Protein AF-A0A1T4KPZ7-F1 (afdb_monomer)

Organism: NCBI:txid115783

Structure (mmCIF, N/CA/C/O backbone):
data_AF-A0A1T4KPZ7-F1
#
_entry.id   AF-A0A1T4KPZ7-F1
#
loop_
_atom_site.group_PDB
_atom_site.id
_atom_site.type_symbol
_atom_site.label_atom_id
_atom_site.label_alt_id
_atom_site.label_comp_id
_atom_site.label_asym_id
_atom_site.label_entity_id
_atom_site.label_seq_id
_atom_site.pdbx_PDB_ins_code
_atom_site.Cartn_x
_atom_site.Cartn_y
_atom_site.Cartn_z
_atom_site.occupancy
_atom_site.B_iso_or_equiv
_atom_site.auth_seq_id
_atom_site.auth_comp_id
_atom_site.auth_asym_id
_atom_site.auth_atom_id
_atom_site.pdbx_PDB_model_num
ATOM 1 N N . MET A 1 1 ? -10.312 18.061 -9.771 1.00 45.19 1 MET A N 1
ATOM 2 C CA . MET A 1 1 ? -9.600 16.761 -9.775 1.00 45.19 1 MET A CA 1
ATOM 3 C C . MET A 1 1 ? -10.401 15.800 -8.915 1.00 45.19 1 MET A C 1
ATOM 5 O O . MET A 1 1 ? -10.567 16.096 -7.739 1.00 45.19 1 MET A O 1
ATOM 9 N N . GLN A 1 2 ? -10.947 14.714 -9.471 1.00 47.75 2 GLN A N 1
ATOM 10 C CA . GLN A 1 2 ? -11.618 13.699 -8.650 1.00 47.75 2 GLN A CA 1
ATOM 11 C C . GLN A 1 2 ? -10.629 13.170 -7.605 1.00 47.75 2 GLN A C 1
ATOM 13 O O . GLN A 1 2 ? -9.505 12.784 -7.936 1.00 47.75 2 GLN A O 1
ATOM 18 N N . ILE A 1 3 ? -11.026 13.198 -6.334 1.00 56.72 3 ILE A N 1
ATOM 19 C CA . ILE A 1 3 ? -10.286 12.521 -5.274 1.00 56.72 3 ILE A CA 1
ATOM 20 C C . ILE A 1 3 ? -10.491 11.031 -5.537 1.00 56.72 3 ILE A C 1
ATOM 22 O O . ILE A 1 3 ? -11.555 10.495 -5.253 1.00 56.72 3 ILE A O 1
ATOM 26 N N . ILE A 1 4 ? -9.507 10.378 -6.157 1.00 66.75 4 ILE A N 1
ATOM 27 C CA . ILE A 1 4 ? -9.557 8.928 -6.347 1.00 66.75 4 ILE A CA 1
ATOM 28 C C . ILE A 1 4 ? -9.382 8.296 -4.964 1.00 66.75 4 ILE A C 1
ATOM 30 O O . ILE A 1 4 ? -8.271 8.247 -4.429 1.00 66.75 4 ILE A O 1
ATOM 34 N N . THR A 1 5 ? -10.498 7.867 -4.385 1.00 84.38 5 THR A N 1
ATOM 35 C CA . THR A 1 5 ? -10.557 7.094 -3.146 1.00 84.38 5 THR A CA 1
ATOM 36 C C . THR A 1 5 ? -10.569 5.620 -3.531 1.00 84.38 5 THR A C 1
ATOM 38 O O . THR A 1 5 ? -11.603 5.079 -3.909 1.00 84.38 5 THR A O 1
ATOM 41 N N . ARG A 1 6 ? -9.397 4.981 -3.507 1.00 94.31 6 ARG A N 1
ATOM 42 C CA . ARG A 1 6 ? -9.234 3.566 -3.869 1.00 94.31 6 ARG A CA 1
ATOM 43 C C . ARG A 1 6 ? -9.615 2.622 -2.728 1.00 94.31 6 ARG A C 1
ATOM 45 O O . ARG A 1 6 ? -10.115 1.529 -2.985 1.00 94.31 6 ARG A O 1
ATOM 52 N N . PHE A 1 7 ? -9.359 3.028 -1.491 1.00 95.69 7 PHE A N 1
ATOM 53 C CA . PHE A 1 7 ? -9.666 2.252 -0.292 1.00 95.69 7 PHE A CA 1
ATOM 54 C C . PHE A 1 7 ? -10.901 2.837 0.385 1.00 95.69 7 PHE A C 1
ATOM 56 O O . PHE A 1 7 ? -10.934 4.038 0.648 1.00 95.69 7 PHE A O 1
ATOM 63 N N . THR A 1 8 ? -11.888 1.999 0.689 1.00 95.81 8 THR A N 1
ATOM 64 C CA . THR A 1 8 ? -13.098 2.364 1.454 1.00 95.81 8 THR A CA 1
ATOM 65 C C . THR A 1 8 ? -13.261 1.531 2.730 1.00 95.81 8 THR A C 1
ATOM 67 O O . THR A 1 8 ? -14.182 1.764 3.502 1.00 95.81 8 THR A O 1
ATOM 70 N N . GLY A 1 9 ? -12.351 0.585 2.969 1.00 95.56 9 GLY A N 1
ATOM 71 C CA . GLY A 1 9 ? -12.341 -0.334 4.104 1.00 95.56 9 GLY A CA 1
ATOM 72 C C . GLY A 1 9 ? -11.243 -1.385 3.925 1.00 95.56 9 GLY A C 1
ATOM 73 O O . GLY A 1 9 ? -10.253 -1.130 3.229 1.00 95.56 9 GLY A O 1
ATOM 74 N N . PHE A 1 10 ? -11.430 -2.575 4.501 1.00 96.62 10 PHE A N 1
ATOM 75 C CA . PHE A 1 10 ? -10.510 -3.705 4.334 1.00 96.62 10 PHE A CA 1
ATOM 76 C C . PHE A 1 10 ? -10.413 -4.103 2.863 1.00 96.62 10 PHE A C 1
ATOM 78 O O . PHE A 1 10 ? -11.378 -4.554 2.250 1.00 96.62 10 PHE A O 1
ATOM 85 N N . SER A 1 11 ? -9.256 -3.855 2.268 1.00 95.25 11 SER A N 1
ATOM 86 C CA . SER A 1 11 ? -9.014 -4.088 0.850 1.00 95.25 11 SER A CA 1
ATOM 87 C C . SER A 1 11 ? -7.520 -4.095 0.577 1.00 95.25 11 SER A C 1
ATOM 89 O O . SER A 1 11 ? -6.728 -3.554 1.353 1.00 95.25 11 SER A O 1
AT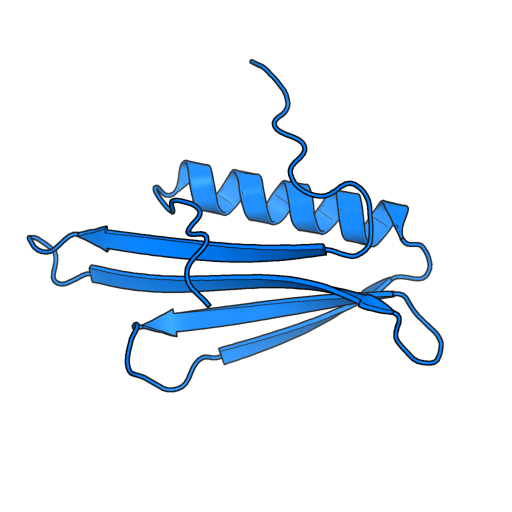OM 91 N N . ARG A 1 12 ? -7.147 -4.692 -0.554 1.00 96.00 12 ARG A N 1
ATOM 92 C CA . ARG A 1 12 ? -5.772 -4.733 -1.044 1.00 96.00 12 ARG A CA 1
ATOM 93 C C . ARG A 1 12 ? -5.677 -4.195 -2.463 1.00 96.00 12 ARG A C 1
ATOM 95 O O . ARG A 1 12 ? -6.636 -4.271 -3.234 1.00 96.00 12 ARG A O 1
ATOM 102 N N . CYS A 1 13 ? -4.508 -3.675 -2.809 1.00 95.44 13 CYS A N 1
ATOM 103 C CA . CYS A 1 13 ? -4.149 -3.372 -4.186 1.00 95.44 13 CYS A CA 1
ATOM 104 C C . CYS A 1 13 ? -2.665 -3.640 -4.435 1.00 95.44 13 CYS A C 1
ATOM 106 O O . CYS A 1 13 ? -1.816 -3.440 -3.558 1.00 95.44 13 CYS A O 1
ATOM 108 N N . GLN A 1 14 ? -2.351 -4.004 -5.673 1.00 96.50 14 GLN A N 1
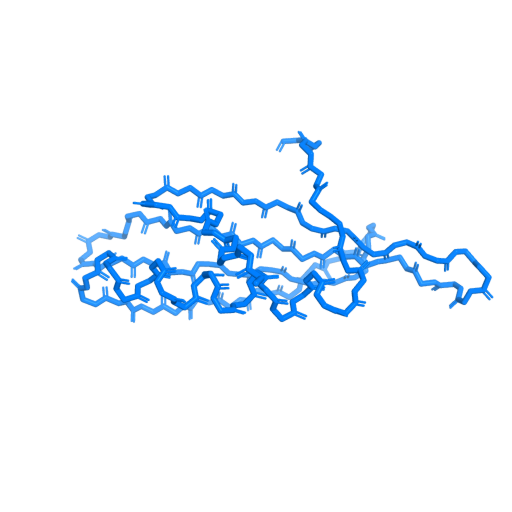ATOM 109 C CA . GLN A 1 14 ? -0.988 -4.111 -6.162 1.00 96.50 14 GLN A CA 1
ATOM 110 C C . GLN A 1 14 ? -0.737 -3.045 -7.221 1.00 96.50 14 GLN A C 1
ATOM 112 O O . GLN A 1 14 ? -1.509 -2.861 -8.154 1.00 96.50 14 GLN A O 1
ATOM 117 N N . LEU A 1 15 ? 0.387 -2.360 -7.091 1.00 96.94 15 LEU A N 1
ATOM 118 C CA . LEU A 1 15 ? 0.838 -1.313 -7.985 1.00 96.94 15 LEU A CA 1
ATOM 119 C C . LEU A 1 15 ? 2.170 -1.726 -8.615 1.00 96.94 15 LEU A C 1
ATOM 121 O O . LEU A 1 15 ? 3.086 -2.180 -7.922 1.00 96.94 15 LEU A O 1
ATOM 125 N N . VAL A 1 16 ? 2.322 -1.506 -9.915 1.00 97.31 16 VAL A N 1
ATOM 126 C CA . VAL A 1 16 ? 3.556 -1.789 -10.655 1.00 97.31 16 VAL A CA 1
ATOM 127 C C . VAL A 1 16 ? 4.067 -0.542 -11.357 1.00 97.31 16 VAL A C 1
ATOM 129 O O . VAL A 1 16 ? 3.301 0.296 -11.815 1.00 97.31 16 VAL A O 1
ATOM 132 N N . LEU A 1 17 ? 5.387 -0.416 -11.447 1.00 97.12 17 LEU A N 1
ATOM 133 C CA . LEU A 1 17 ? 6.036 0.590 -12.280 1.00 97.12 17 LEU A CA 1
ATOM 134 C C . LEU A 1 17 ? 7.082 -0.120 -13.131 1.00 97.12 17 LEU A C 1
ATOM 136 O O . LEU A 1 17 ? 8.120 -0.563 -12.620 1.00 97.12 17 LEU A O 1
ATOM 140 N N . ILE A 1 18 ? 6.790 -0.229 -14.425 1.00 96.25 18 ILE A N 1
ATOM 141 C CA . ILE A 1 18 ? 7.638 -0.888 -15.415 1.00 96.25 18 ILE A CA 1
ATOM 142 C C . ILE A 1 18 ? 8.045 0.147 -16.462 1.00 96.25 18 ILE A C 1
ATOM 144 O O . ILE A 1 18 ? 7.208 0.705 -17.158 1.00 96.25 18 ILE A O 1
ATOM 148 N N . ASN A 1 19 ? 9.343 0.410 -16.551 1.00 95.50 19 ASN A N 1
ATOM 149 C CA . ASN A 1 19 ? 9.953 1.213 -17.598 1.00 95.50 19 ASN A CA 1
ATOM 150 C C . ASN A 1 19 ? 11.208 0.464 -18.100 1.00 95.50 19 ASN A C 1
ATOM 152 O O . ASN A 1 19 ? 12.242 0.486 -17.415 1.00 95.50 19 ASN A O 1
ATOM 156 N N . PRO A 1 20 ? 11.118 -0.216 -19.262 1.00 94.19 20 PRO A N 1
ATOM 157 C CA . PRO A 1 20 ? 12.222 -0.988 -19.828 1.00 94.19 20 PRO A CA 1
ATOM 158 C C . PRO A 1 20 ? 13.442 -0.142 -20.201 1.00 94.19 20 PRO A C 1
ATOM 160 O O . PRO A 1 20 ? 14.561 -0.566 -19.921 1.00 94.19 20 PRO A O 1
ATOM 163 N N . SER A 1 21 ? 13.250 1.070 -20.739 1.00 95.81 21 SER A N 1
ATOM 164 C CA . SER A 1 21 ? 14.365 1.935 -21.162 1.00 95.81 21 SER A CA 1
ATOM 165 C C . SER A 1 21 ? 15.243 2.393 -19.994 1.00 95.81 21 SER A C 1
ATOM 167 O O . SER A 1 21 ? 16.401 2.745 -20.189 1.00 95.81 21 SER A O 1
ATOM 169 N N . MET A 1 22 ? 14.723 2.329 -18.763 1.00 94.25 22 MET A N 1
ATOM 170 C CA . MET A 1 22 ? 15.455 2.646 -17.533 1.00 94.25 22 MET A CA 1
ATOM 171 C C . MET A 1 22 ? 15.801 1.415 -16.674 1.00 94.25 22 MET A C 1
ATOM 173 O O . MET A 1 22 ? 16.141 1.583 -15.499 1.00 94.25 22 MET A O 1
ATOM 177 N N . ASN A 1 23 ? 15.636 0.183 -17.183 1.00 92.62 23 ASN A N 1
ATOM 178 C CA . ASN A 1 23 ? 15.759 -1.067 -16.408 1.00 92.62 23 ASN A CA 1
ATOM 179 C C . ASN A 1 23 ? 15.017 -1.005 -15.049 1.00 92.62 23 ASN A C 1
ATOM 181 O O . ASN A 1 23 ? 15.509 -1.398 -13.976 1.00 92.62 23 ASN A O 1
ATOM 185 N N . ARG A 1 24 ? 13.811 -0.431 -15.070 1.00 94.69 24 ARG A N 1
ATOM 186 C CA . ARG A 1 24 ? 13.013 -0.172 -13.873 1.00 94.69 24 ARG A CA 1
ATOM 187 C C . ARG A 1 24 ? 11.811 -1.101 -13.865 1.00 94.69 24 ARG A C 1
ATOM 189 O O . ARG A 1 24 ? 10.902 -0.947 -14.666 1.00 94.69 24 ARG A O 1
ATOM 196 N N . ARG A 1 25 ? 11.789 -2.035 -12.917 1.00 96.44 25 ARG A N 1
ATOM 197 C CA . ARG A 1 25 ? 10.682 -2.976 -12.728 1.00 96.44 25 ARG A CA 1
ATOM 198 C C . ARG A 1 25 ? 10.380 -3.100 -11.237 1.00 96.44 25 ARG A C 1
ATOM 200 O O . ARG A 1 25 ? 11.077 -3.817 -10.520 1.00 96.44 25 ARG A O 1
ATOM 207 N N . ARG A 1 26 ? 9.413 -2.323 -10.748 1.00 97.06 26 ARG A N 1
ATOM 208 C CA . ARG A 1 26 ? 9.097 -2.192 -9.317 1.00 97.06 26 ARG A CA 1
ATOM 209 C C . ARG A 1 26 ? 7.672 -2.622 -9.014 1.00 97.06 26 ARG A C 1
ATOM 211 O O . ARG A 1 26 ? 6.788 -2.463 -9.850 1.00 97.06 26 ARG A O 1
ATOM 218 N N . ILE A 1 27 ? 7.485 -3.114 -7.796 1.00 97.62 27 ILE A N 1
ATOM 219 C CA . ILE A 1 27 ? 6.200 -3.508 -7.225 1.00 97.62 27 ILE A CA 1
ATOM 220 C C . ILE A 1 27 ? 5.975 -2.773 -5.905 1.00 97.62 27 ILE A C 1
ATOM 222 O O . ILE A 1 27 ? 6.929 -2.495 -5.168 1.00 97.62 27 ILE A O 1
ATOM 226 N N . TYR A 1 28 ? 4.718 -2.444 -5.633 1.00 97.75 28 TYR A N 1
ATOM 227 C CA . TYR A 1 28 ? 4.254 -1.870 -4.381 1.00 97.75 28 TYR A CA 1
ATOM 228 C C . TYR A 1 28 ? 2.891 -2.472 -4.031 1.00 97.75 28 TYR A C 1
ATOM 230 O O . TYR A 1 28 ? 1.957 -2.380 -4.818 1.00 97.75 28 TYR A O 1
ATOM 238 N N . PHE A 1 29 ? 2.779 -3.089 -2.868 1.00 97.31 29 PHE A N 1
ATOM 239 C CA . PHE A 1 29 ? 1.564 -3.709 -2.359 1.00 97.31 29 PHE A CA 1
ATOM 240 C C . PHE A 1 29 ? 1.052 -2.904 -1.167 1.00 97.31 29 PHE A C 1
ATOM 242 O O . PHE A 1 29 ? 1.854 -2.448 -0.344 1.00 97.31 29 PHE A O 1
ATOM 249 N N . LEU A 1 30 ? -0.262 -2.719 -1.102 1.00 97.50 30 LEU A N 1
ATOM 250 C CA . LEU A 1 30 ? -0.976 -2.070 -0.006 1.00 97.50 30 LEU A CA 1
ATOM 251 C C . LEU A 1 30 ? -2.154 -2.941 0.393 1.00 97.50 30 LEU A C 1
ATOM 253 O O . LEU A 1 30 ? -2.920 -3.354 -0.475 1.00 97.50 30 LEU A O 1
ATOM 257 N N . GLU A 1 31 ? -2.331 -3.146 1.689 1.00 97.69 31 GLU A N 1
ATOM 258 C CA . GLU A 1 31 ? -3.457 -3.895 2.223 1.00 97.69 31 GLU A CA 1
ATOM 259 C C . GLU A 1 31 ? -3.875 -3.351 3.587 1.00 97.69 31 GLU A C 1
ATOM 261 O O . GLU A 1 31 ? -3.037 -3.096 4.450 1.00 97.69 31 GLU A O 1
ATOM 266 N N . ILE A 1 32 ? -5.181 -3.157 3.762 1.00 98.25 32 ILE A N 1
ATOM 267 C CA . ILE A 1 32 ? -5.793 -2.888 5.060 1.00 98.25 32 ILE A CA 1
ATOM 268 C C . ILE A 1 32 ? -6.369 -4.210 5.562 1.00 98.25 32 ILE A C 1
ATOM 270 O O . ILE A 1 32 ? -7.335 -4.712 4.985 1.00 98.25 32 ILE A O 1
ATOM 274 N N . CYS A 1 33 ? -5.797 -4.738 6.640 1.00 96.50 33 CYS A N 1
ATOM 275 C CA . CYS A 1 33 ? -6.213 -5.975 7.297 1.00 96.50 33 CYS A CA 1
ATOM 276 C C . CYS A 1 33 ? -6.802 -5.702 8.680 1.00 96.50 33 CYS A C 1
ATOM 278 O O . CYS A 1 33 ? -6.412 -4.753 9.367 1.00 96.50 33 CYS A O 1
ATOM 280 N N . GLN A 1 34 ? -7.676 -6.600 9.130 1.00 95.75 34 GLN A N 1
ATOM 281 C CA . GLN A 1 34 ? -8.058 -6.691 10.534 1.00 95.75 34 GLN A CA 1
ATOM 282 C C . GLN A 1 34 ? -6.974 -7.466 11.297 1.00 95.75 34 GLN A C 1
ATOM 284 O O . GLN A 1 34 ? -6.740 -8.641 11.021 1.00 95.75 34 GLN A O 1
ATOM 289 N N . GLY A 1 35 ? -6.305 -6.810 12.245 1.00 90.00 35 GLY A N 1
ATOM 290 C CA . GLY A 1 35 ? -5.445 -7.463 13.231 1.00 90.00 35 GLY A CA 1
ATOM 291 C C . GLY A 1 35 ? -6.239 -7.920 14.458 1.00 90.00 35 GLY A C 1
ATOM 292 O O . GLY A 1 35 ? -7.424 -7.611 14.596 1.00 90.00 35 GLY A O 1
ATOM 293 N N . LEU A 1 36 ? -5.576 -8.632 15.375 1.00 89.38 36 LEU A N 1
ATOM 294 C CA . LEU A 1 36 ? -6.219 -9.178 16.580 1.00 89.38 36 LEU A CA 1
ATOM 295 C C . LEU A 1 36 ? -6.798 -8.083 17.496 1.00 89.38 36 LEU A C 1
ATOM 297 O O . LEU A 1 36 ? -7.841 -8.287 18.106 1.00 89.38 36 LEU A O 1
ATOM 301 N N . PHE A 1 37 ? -6.141 -6.920 17.557 1.00 89.38 37 PHE A N 1
ATOM 302 C CA . PHE A 1 37 ? -6.543 -5.800 18.421 1.00 89.38 37 PHE A CA 1
ATOM 303 C C . PHE A 1 37 ? -6.689 -4.463 17.685 1.00 89.38 37 PHE A C 1
ATOM 305 O O . PHE A 1 37 ? -7.263 -3.520 18.223 1.00 89.38 37 PHE A O 1
ATOM 312 N N . HIS A 1 38 ? -6.164 -4.357 16.465 1.00 93.75 38 HIS A N 1
ATOM 313 C CA . HIS A 1 38 ? -6.043 -3.098 15.731 1.00 93.75 38 HIS A CA 1
ATOM 314 C C . HIS A 1 38 ? -6.181 -3.319 14.230 1.00 93.75 38 HIS A C 1
ATOM 316 O O . HIS A 1 38 ? -5.994 -4.426 13.728 1.00 93.75 38 HIS A O 1
ATOM 322 N N . VAL A 1 39 ? -6.470 -2.246 13.499 1.00 97.94 39 VAL A N 1
ATOM 323 C CA . VAL A 1 39 ? -6.420 -2.259 12.035 1.00 97.94 39 VAL A CA 1
ATOM 324 C C . VAL A 1 39 ? -4.962 -2.137 11.602 1.00 97.94 39 VAL A C 1
ATOM 326 O O . VAL A 1 39 ? -4.219 -1.299 12.117 1.00 97.94 39 VAL A O 1
ATOM 329 N N . VAL A 1 40 ? -4.535 -2.970 10.657 1.00 98.12 40 VAL A N 1
ATOM 330 C CA . VAL A 1 40 ? -3.161 -2.981 10.142 1.00 98.12 40 VAL A CA 1
ATOM 331 C C . VAL A 1 40 ? -3.162 -2.482 8.706 1.00 98.12 40 VAL A C 1
ATOM 333 O O . VAL A 1 40 ? -3.836 -3.049 7.851 1.00 98.12 40 VAL A O 1
ATOM 336 N N . LEU A 1 41 ? -2.367 -1.451 8.425 1.00 98.25 41 LEU A N 1
ATOM 337 C CA . LEU A 1 41 ? -1.954 -1.116 7.068 1.00 98.25 41 LEU A CA 1
ATOM 338 C C . LEU A 1 41 ? -0.635 -1.830 6.779 1.00 98.25 41 LEU A C 1
ATOM 340 O O . LEU A 1 41 ? 0.434 -1.416 7.237 1.00 98.25 41 LEU A O 1
ATOM 344 N N . PHE A 1 42 ? -0.713 -2.906 6.011 1.00 98.06 42 PHE A N 1
ATOM 345 C CA . PHE A 1 42 ? 0.449 -3.608 5.504 1.00 98.06 42 PHE A CA 1
ATOM 346 C C . PHE A 1 42 ? 0.894 -2.992 4.178 1.00 98.06 42 PHE A C 1
ATOM 348 O O . PHE A 1 42 ? 0.093 -2.704 3.282 1.00 98.06 42 PHE A O 1
ATOM 355 N N . ARG A 1 43 ? 2.206 -2.810 4.029 1.00 97.81 43 ARG A N 1
ATOM 356 C CA . ARG A 1 43 ? 2.820 -2.416 2.763 1.00 97.81 43 ARG A CA 1
ATOM 357 C C . ARG A 1 43 ? 4.047 -3.246 2.456 1.00 97.81 43 ARG A C 1
ATOM 359 O O . ARG A 1 43 ? 4.896 -3.447 3.320 1.00 97.81 43 ARG A O 1
ATOM 366 N N . ALA A 1 44 ? 4.199 -3.621 1.191 1.00 98.06 44 ALA A N 1
ATOM 367 C CA . ALA A 1 44 ? 5.409 -4.261 0.690 1.00 98.06 44 ALA A CA 1
ATOM 368 C C . ALA A 1 44 ? 5.912 -3.599 -0.594 1.00 98.06 44 ALA A C 1
ATOM 370 O O . ALA A 1 44 ? 5.128 -3.109 -1.400 1.00 98.06 44 ALA A O 1
ATOM 371 N N . TRP A 1 45 ? 7.228 -3.534 -0.793 1.00 98.25 45 TRP A N 1
ATOM 372 C CA . TRP A 1 45 ? 7.817 -2.901 -1.973 1.00 98.25 45 TRP A CA 1
ATOM 373 C C . TRP A 1 45 ? 9.171 -3.486 -2.354 1.00 98.25 45 TRP A C 1
ATOM 375 O O . TRP A 1 45 ? 9.967 -3.893 -1.507 1.00 98.25 45 TRP A O 1
ATOM 385 N N . GLY A 1 46 ? 9.476 -3.474 -3.649 1.00 97.56 46 GLY A N 1
ATOM 386 C CA . GLY A 1 46 ? 10.741 -4.004 -4.146 1.00 97.56 46 GLY A CA 1
ATOM 387 C C . GLY A 1 46 ? 10.858 -3.989 -5.663 1.00 97.56 46 GLY A C 1
ATOM 388 O O . GLY A 1 46 ? 10.079 -3.335 -6.363 1.00 97.56 46 GLY A O 1
ATOM 389 N N . ARG A 1 47 ? 11.862 -4.708 -6.169 1.00 96.81 47 ARG A N 1
ATOM 390 C CA . ARG A 1 47 ? 11.957 -5.055 -7.591 1.00 96.81 47 ARG A CA 1
ATOM 391 C C . ARG A 1 47 ? 11.138 -6.318 -7.846 1.00 96.81 47 ARG A C 1
ATOM 393 O O . ARG A 1 47 ? 11.164 -7.235 -7.033 1.00 96.81 47 ARG A O 1
ATOM 400 N N . ILE A 1 48 ? 10.429 -6.367 -8.971 1.00 94.88 48 ILE A N 1
ATOM 401 C CA . ILE A 1 48 ? 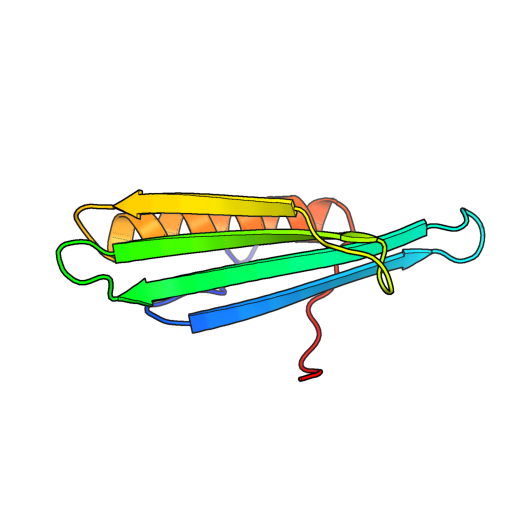9.684 -7.571 -9.372 1.00 94.88 48 ILE A CA 1
ATOM 402 C C . ILE A 1 48 ? 10.680 -8.713 -9.617 1.00 94.88 48 ILE A C 1
ATOM 404 O O . ILE A 1 48 ? 11.692 -8.495 -10.283 1.00 94.88 48 ILE A O 1
ATOM 408 N N . GLY A 1 49 ? 10.380 -9.903 -9.089 1.00 92.50 49 GLY A N 1
ATOM 409 C CA . GLY A 1 49 ? 11.242 -11.091 -9.174 1.00 92.50 49 GLY A CA 1
ATOM 410 C C . GLY A 1 49 ? 12.263 -11.231 -8.039 1.00 92.50 49 GLY A C 1
ATOM 411 O O . GLY A 1 49 ? 13.064 -12.156 -8.062 1.00 92.50 49 GLY A O 1
ATOM 412 N N . TYR A 1 50 ? 12.242 -10.337 -7.046 1.00 95.06 50 TYR A N 1
ATOM 413 C CA . TYR A 1 50 ? 13.145 -10.368 -5.894 1.00 95.06 50 TYR A CA 1
ATOM 414 C C . TYR A 1 50 ? 12.369 -10.267 -4.582 1.00 95.06 50 TYR A C 1
ATOM 416 O O . TYR A 1 50 ? 11.211 -9.843 -4.558 1.00 95.06 50 TYR A O 1
ATOM 424 N N . ARG A 1 51 ? 13.038 -10.596 -3.470 1.00 96.00 51 ARG A N 1
ATOM 425 C CA . ARG A 1 51 ? 12.486 -10.404 -2.125 1.00 96.00 51 ARG A CA 1
ATOM 426 C C . ARG A 1 51 ? 12.094 -8.938 -1.913 1.00 96.00 51 ARG A C 1
ATOM 428 O O . ARG A 1 51 ? 12.902 -8.027 -2.106 1.00 96.00 51 ARG A O 1
ATOM 435 N N . VAL A 1 52 ? 10.851 -8.724 -1.497 1.00 96.69 52 VAL A N 1
ATOM 436 C CA . VAL A 1 52 ? 10.319 -7.402 -1.155 1.00 96.69 52 VAL A CA 1
ATOM 437 C C . VAL A 1 52 ? 10.675 -7.026 0.281 1.00 96.69 52 VAL A C 1
ATOM 439 O O . VAL A 1 52 ? 10.887 -7.885 1.137 1.00 96.69 52 VAL A O 1
ATOM 442 N N . ARG A 1 53 ? 10.734 -5.723 0.549 1.00 98.25 53 ARG A N 1
ATOM 443 C CA . ARG A 1 53 ? 10.687 -5.183 1.911 1.00 98.25 53 ARG A CA 1
ATOM 444 C C . ARG A 1 53 ? 9.232 -5.035 2.321 1.00 9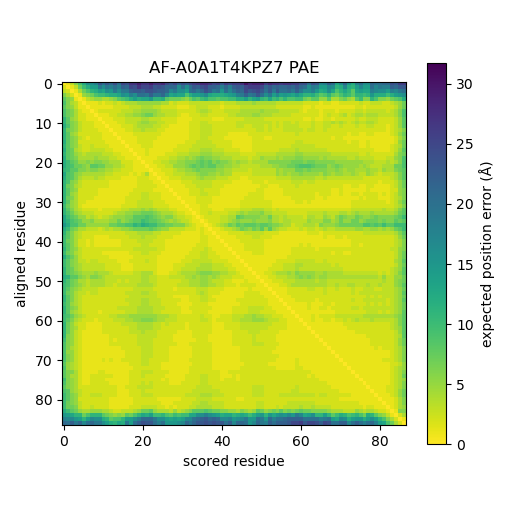8.25 53 ARG A C 1
ATOM 446 O O . ARG A 1 53 ? 8.401 -4.761 1.459 1.00 98.25 53 ARG A O 1
ATOM 453 N N . CYS A 1 54 ? 8.943 -5.151 3.608 1.00 98.06 54 CYS A N 1
ATOM 454 C CA . CYS A 1 54 ? 7.613 -4.929 4.157 1.00 98.06 54 CYS A CA 1
ATOM 455 C C . CYS A 1 54 ? 7.658 -3.967 5.346 1.00 98.06 54 CYS A C 1
ATOM 457 O O . CYS A 1 54 ? 8.702 -3.781 5.974 1.00 98.06 54 CYS A O 1
ATOM 459 N N . LYS A 1 55 ? 6.524 -3.327 5.623 1.00 98.25 55 LYS A N 1
ATOM 460 C CA . LYS A 1 55 ? 6.278 -2.550 6.834 1.00 98.25 55 LYS A CA 1
ATOM 461 C C . LYS A 1 55 ? 4.802 -2.645 7.195 1.00 98.25 55 LYS A C 1
ATOM 463 O O . LYS A 1 55 ? 3.945 -2.554 6.319 1.00 98.25 55 LYS A O 1
ATOM 468 N N . GLU A 1 56 ? 4.548 -2.759 8.486 1.00 97.38 56 GLU A N 1
ATOM 469 C CA . GLU A 1 56 ? 3.220 -2.682 9.078 1.00 97.38 56 GLU A CA 1
ATOM 470 C C . GLU A 1 56 ? 3.079 -1.382 9.858 1.00 97.38 56 GLU A C 1
ATOM 472 O O . GLU A 1 56 ? 4.021 -0.916 10.505 1.00 97.38 56 GLU A O 1
ATOM 477 N N . GLU A 1 57 ? 1.899 -0.785 9.760 1.00 97.56 57 GLU A N 1
ATOM 478 C CA . GLU A 1 57 ? 1.490 0.375 10.540 1.00 97.56 57 GLU A CA 1
ATOM 479 C C . GLU A 1 57 ? 0.137 0.065 11.178 1.00 97.56 57 GLU A C 1
ATOM 481 O O . GLU A 1 57 ? -0.748 -0.501 10.535 1.00 97.56 57 GLU A O 1
ATOM 486 N N . TRP A 1 58 ? -0.000 0.381 12.462 1.00 97.38 58 TRP A N 1
ATOM 487 C CA . TRP A 1 58 ? -1.160 0.008 13.263 1.00 97.38 58 TRP A CA 1
ATOM 488 C C . TRP A 1 58 ? -2.024 1.226 13.550 1.00 97.38 58 TRP A C 1
ATOM 490 O O . TRP A 1 58 ? -1.511 2.294 13.887 1.00 97.38 58 TRP A O 1
ATOM 500 N N . TYR A 1 59 ? -3.334 1.045 13.431 1.00 97.00 59 TYR A N 1
ATOM 501 C CA . TYR A 1 59 ? -4.323 2.100 13.583 1.00 97.00 59 TYR A CA 1
ATOM 502 C C . TYR A 1 59 ? -5.434 1.661 14.543 1.00 97.00 59 TYR A C 1
ATOM 504 O O . TYR A 1 59 ? -5.920 0.530 14.439 1.00 97.00 59 TYR A O 1
ATOM 512 N N . PRO A 1 60 ? -5.886 2.549 15.448 1.00 94.69 60 PRO A N 1
ATOM 513 C CA . PRO A 1 60 ? -7.024 2.268 16.323 1.00 94.69 60 PRO A CA 1
ATOM 514 C C . PRO A 1 60 ? -8.350 2.127 15.567 1.00 94.69 60 PR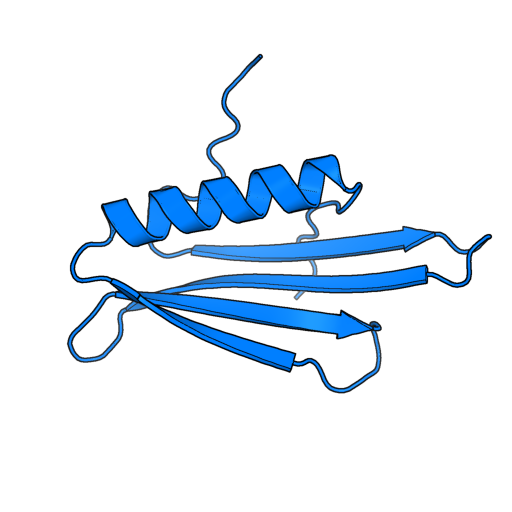O A C 1
ATOM 516 O O . PRO A 1 60 ? -9.260 1.454 16.040 1.00 94.69 60 PRO A O 1
ATOM 519 N N . LYS A 1 61 ? -8.474 2.793 14.412 1.00 95.12 61 LYS A N 1
ATOM 520 C CA . LYS A 1 61 ? -9.707 2.892 13.629 1.00 95.12 61 LYS A CA 1
ATOM 521 C C . LYS A 1 61 ? -9.451 2.639 12.147 1.00 95.12 61 LYS A C 1
ATOM 523 O O . LYS A 1 61 ? -8.382 2.966 11.624 1.00 95.12 61 LYS A O 1
ATOM 528 N N . ILE A 1 62 ? -10.445 2.081 11.456 1.00 96.94 62 ILE A N 1
ATOM 529 C CA . ILE A 1 62 ? -10.339 1.765 10.026 1.00 96.94 62 ILE A CA 1
ATOM 530 C C . ILE A 1 62 ? -10.242 3.030 9.170 1.00 96.94 62 ILE A C 1
ATOM 532 O O . ILE A 1 62 ? -9.531 3.039 8.168 1.00 96.94 62 ILE A O 1
ATOM 536 N N . GLU A 1 63 ? -10.884 4.120 9.585 1.00 97.06 63 GLU A N 1
ATOM 537 C CA . GLU A 1 63 ? -10.8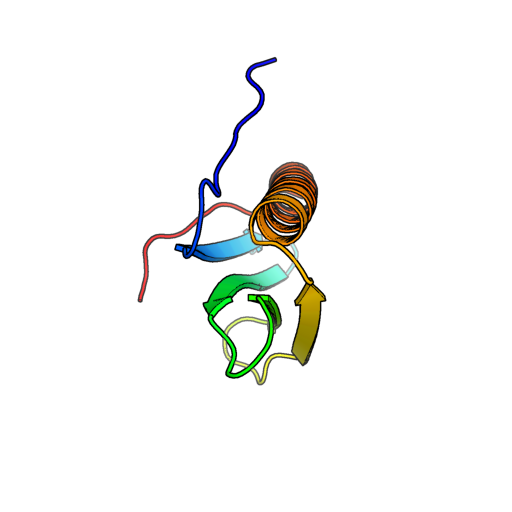96 5.392 8.864 1.00 97.06 63 GLU A CA 1
ATOM 538 C C . GLU A 1 63 ? -9.489 5.994 8.752 1.00 97.06 63 GLU A C 1
ATOM 540 O O . GLU A 1 63 ? -9.124 6.531 7.702 1.00 97.06 63 GLU A O 1
ATOM 545 N N . ASP A 1 64 ? -8.668 5.848 9.798 1.00 97.25 64 ASP A N 1
ATOM 546 C CA . ASP A 1 64 ? -7.282 6.324 9.806 1.00 97.25 64 ASP A CA 1
ATOM 547 C C . ASP A 1 64 ? -6.411 5.507 8.841 1.00 97.25 64 ASP A C 1
ATOM 549 O O . ASP A 1 64 ? -5.662 6.072 8.037 1.00 97.25 64 ASP A O 1
ATOM 553 N N . ALA A 1 65 ? -6.573 4.179 8.845 1.00 97.62 65 ALA A N 1
ATOM 554 C CA . ALA A 1 65 ? -5.886 3.293 7.908 1.00 97.62 65 ALA A CA 1
ATOM 555 C C . ALA A 1 65 ? -6.304 3.574 6.454 1.00 97.62 65 ALA A C 1
ATOM 557 O O . ALA A 1 65 ? -5.456 3.655 5.564 1.00 97.62 65 ALA A O 1
ATOM 558 N N . VAL A 1 66 ? -7.599 3.793 6.207 1.00 97.62 66 VAL A N 1
ATOM 559 C CA . VAL A 1 66 ? -8.152 4.151 4.892 1.00 97.62 66 VAL A CA 1
ATOM 560 C C . VAL A 1 66 ? -7.594 5.486 4.400 1.00 97.62 66 VAL A C 1
ATOM 562 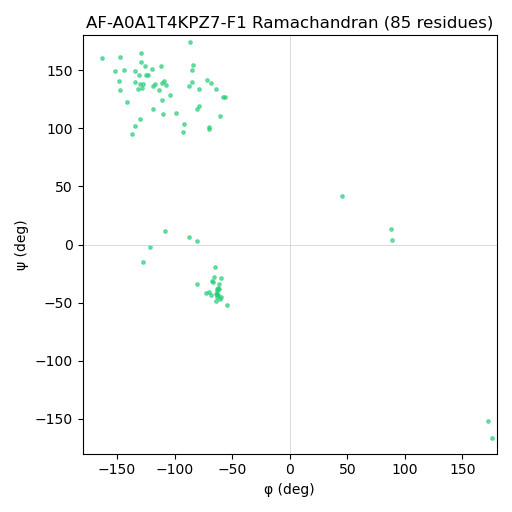O O . VAL A 1 66 ? -7.210 5.608 3.230 1.00 97.62 66 VAL A O 1
ATOM 565 N N . LYS A 1 67 ? -7.508 6.494 5.272 1.00 97.06 67 LYS A N 1
ATOM 566 C CA . LYS A 1 67 ? -6.934 7.802 4.936 1.00 97.06 67 LYS A CA 1
ATOM 567 C C . LYS A 1 67 ? -5.468 7.674 4.520 1.00 97.06 67 LYS A C 1
ATOM 569 O O . LYS A 1 67 ? -5.080 8.214 3.477 1.00 97.06 67 LYS A O 1
ATOM 574 N N . GLU A 1 68 ? -4.674 6.927 5.283 1.00 97.88 68 GLU A N 1
ATOM 575 C CA . GLU A 1 68 ? -3.254 6.722 4.991 1.00 97.88 68 GLU A CA 1
ATOM 576 C C . GLU A 1 68 ? -3.020 5.849 3.752 1.00 97.88 68 GLU A C 1
ATOM 578 O O . GLU A 1 68 ? -2.200 6.207 2.900 1.00 97.88 68 GLU A O 1
ATOM 583 N N . ALA A 1 69 ? -3.799 4.783 3.557 1.00 97.75 69 ALA A N 1
ATOM 584 C CA . ALA A 1 69 ? -3.737 3.956 2.352 1.00 97.75 69 ALA A CA 1
ATOM 585 C C . ALA A 1 69 ? -4.033 4.777 1.088 1.00 97.75 69 ALA A C 1
ATOM 587 O O . ALA A 1 69 ? -3.274 4.729 0.118 1.00 97.75 69 ALA A O 1
ATOM 588 N N . ASN A 1 70 ? -5.073 5.617 1.112 1.00 97.31 70 ASN A N 1
ATOM 589 C CA . ASN A 1 70 ? -5.399 6.507 -0.005 1.00 97.31 70 ASN A CA 1
ATOM 590 C C . ASN A 1 70 ? -4.348 7.608 -0.222 1.00 97.31 70 ASN A C 1
ATOM 592 O O . ASN A 1 70 ? -4.132 8.050 -1.356 1.00 97.31 70 ASN A O 1
ATOM 596 N N . ARG A 1 71 ? -3.676 8.087 0.833 1.00 97.31 71 ARG A N 1
ATOM 597 C CA . ARG A 1 71 ? -2.534 9.007 0.695 1.00 97.31 71 ARG A CA 1
ATOM 598 C C . ARG A 1 71 ? -1.371 8.320 -0.026 1.00 97.31 71 ARG A C 1
ATOM 600 O O . ARG A 1 71 ? -0.866 8.877 -1.001 1.00 97.31 71 ARG A O 1
ATOM 607 N N . LEU A 1 72 ? -0.994 7.112 0.401 1.00 97.56 72 LEU A N 1
ATOM 608 C CA . LEU A 1 72 ? 0.077 6.323 -0.219 1.00 97.56 72 LEU A CA 1
ATOM 609 C C . LEU A 1 72 ? -0.256 5.948 -1.666 1.00 97.56 72 LEU A C 1
ATOM 611 O O . LEU A 1 72 ? 0.582 6.141 -2.546 1.00 97.56 72 LEU A O 1
ATOM 615 N N . TYR A 1 73 ? -1.478 5.483 -1.931 1.00 97.38 73 TYR A N 1
ATOM 616 C CA . TYR A 1 73 ? -1.950 5.155 -3.276 1.00 97.38 73 TYR A CA 1
ATOM 617 C C . TYR A 1 73 ? -1.776 6.342 -4.230 1.00 97.38 73 TYR A C 1
ATOM 619 O O . TYR A 1 73 ? -1.114 6.217 -5.259 1.00 97.38 73 TYR A O 1
ATOM 627 N N . ARG A 1 74 ? -2.271 7.529 -3.848 1.00 96.19 74 ARG A N 1
ATOM 628 C CA . ARG A 1 74 ? -2.130 8.762 -4.645 1.00 96.19 74 ARG A CA 1
ATOM 629 C C . ARG A 1 74 ? -0.675 9.176 -4.852 1.00 96.19 74 ARG A C 1
ATOM 631 O O . ARG A 1 74 ? -0.316 9.652 -5.926 1.00 96.19 74 ARG A O 1
ATOM 638 N N . GLU A 1 75 ? 0.176 9.017 -3.841 1.00 96.88 75 GLU A N 1
ATOM 639 C CA . GLU A 1 75 ? 1.605 9.316 -3.968 1.00 96.88 75 GLU A CA 1
ATOM 640 C C . GLU A 1 75 ? 2.283 8.385 -4.987 1.00 96.88 75 GLU A C 1
ATOM 642 O O . GLU A 1 75 ? 3.096 8.832 -5.798 1.00 96.88 75 GLU A O 1
ATOM 647 N N . LYS A 1 76 ? 1.955 7.088 -4.968 1.00 96.56 76 LYS A N 1
ATOM 648 C CA . LYS A 1 76 ? 2.545 6.105 -5.886 1.00 96.56 76 LYS A CA 1
ATOM 649 C C . LYS A 1 76 ? 2.018 6.250 -7.304 1.00 96.56 76 LYS A C 1
ATOM 651 O O . LYS A 1 76 ? 2.830 6.231 -8.228 1.00 96.56 76 LYS A O 1
ATOM 656 N N . THR A 1 77 ? 0.722 6.479 -7.488 1.00 95.88 77 THR A N 1
ATOM 657 C CA . THR A 1 77 ? 0.161 6.724 -8.824 1.00 95.88 77 THR A CA 1
ATOM 658 C C . THR A 1 77 ? 0.731 7.995 -9.449 1.00 95.88 77 THR A C 1
ATOM 660 O O . THR A 1 77 ? 1.153 7.968 -10.601 1.00 95.88 77 THR A O 1
ATOM 663 N N . ARG A 1 78 ? 0.920 9.072 -8.669 1.00 95.75 78 ARG A N 1
ATOM 664 C CA . ARG A 1 78 ? 1.652 10.275 -9.119 1.00 95.75 78 ARG A CA 1
ATOM 665 C C . ARG A 1 78 ? 3.104 10.010 -9.524 1.00 95.75 78 ARG A C 1
ATOM 667 O O . ARG A 1 78 ? 3.629 10.707 -10.383 1.00 95.75 78 ARG A O 1
ATOM 674 N N . LYS A 1 79 ? 3.755 9.004 -8.935 1.00 95.00 79 LYS A N 1
ATOM 675 C CA . LYS A 1 79 ? 5.110 8.555 -9.313 1.00 95.00 79 LYS A CA 1
ATOM 676 C C . LYS A 1 79 ? 5.125 7.648 -10.553 1.00 95.00 79 LYS A C 1
ATOM 678 O O . LYS A 1 79 ? 6.194 7.158 -10.915 1.00 95.00 79 LYS A O 1
ATOM 683 N N . GLY A 1 80 ? 3.974 7.412 -11.184 1.00 95.69 80 GLY A N 1
ATOM 684 C CA . GLY A 1 80 ? 3.831 6.583 -12.381 1.00 95.69 80 GLY A CA 1
ATOM 685 C C . GLY A 1 80 ? 3.611 5.099 -12.098 1.00 95.69 80 GLY A C 1
ATOM 686 O O . GLY A 1 80 ? 3.744 4.289 -13.010 1.00 95.69 80 GLY A O 1
ATOM 687 N N . TYR A 1 81 ? 3.306 4.717 -10.853 1.00 96.69 81 TYR A N 1
ATOM 688 C CA . TYR A 1 81 ? 2.821 3.363 -10.595 1.00 96.69 81 TYR A CA 1
ATOM 689 C C . TYR A 1 81 ? 1.392 3.207 -11.127 1.00 96.69 81 TYR A C 1
ATOM 691 O O . TYR A 1 81 ? 0.570 4.109 -10.979 1.00 96.69 81 TYR A O 1
ATOM 699 N N . GLN A 1 82 ? 1.088 2.045 -11.689 1.00 95.88 82 GLN A N 1
ATOM 700 C CA . GLN A 1 82 ? -0.234 1.679 -12.183 1.00 95.88 82 GLN A CA 1
ATOM 701 C C . GLN A 1 82 ? -0.765 0.492 -11.390 1.00 95.88 82 GLN A C 1
ATOM 703 O O . GLN A 1 82 ? -0.010 -0.429 -11.072 1.00 95.88 82 GLN A O 1
ATOM 708 N N . GLU A 1 83 ? -2.049 0.527 -11.046 1.00 95.31 83 GLU A N 1
ATOM 709 C CA . GLU A 1 83 ? -2.692 -0.600 -10.383 1.00 95.31 83 GLU A CA 1
ATOM 710 C C . GLU A 1 83 ? -2.815 -1.786 -11.337 1.00 95.31 83 GLU A C 1
ATOM 712 O O . GLU A 1 83 ? -3.098 -1.627 -12.523 1.00 95.31 83 GLU A O 1
ATOM 717 N N . THR A 1 84 ? -2.564 -2.980 -10.815 1.00 91.56 84 THR A N 1
ATOM 718 C CA . THR A 1 84 ? -2.712 -4.230 -11.545 1.00 91.56 84 THR A CA 1
ATOM 719 C C . THR A 1 84 ? -3.586 -5.184 -10.744 1.00 91.56 84 THR A C 1
ATOM 721 O O . THR A 1 84 ? -3.427 -5.317 -9.533 1.00 91.56 84 THR A 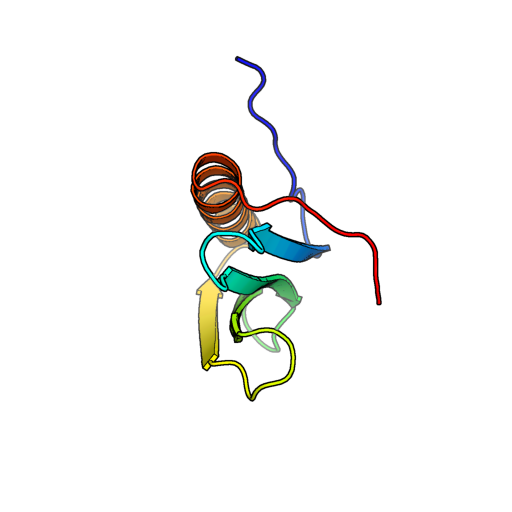O 1
ATOM 724 N N . ASN A 1 85 ? -4.485 -5.871 -11.444 1.00 73.88 85 ASN A N 1
ATOM 725 C CA . ASN A 1 85 ? -5.366 -6.888 -10.866 1.00 73.88 85 ASN A CA 1
ATOM 726 C C . ASN A 1 85 ? -4.726 -8.286 -10.841 1.00 73.88 85 ASN A C 1
ATOM 728 O O . ASN A 1 85 ? -5.411 -9.264 -10.568 1.00 73.88 85 ASN A O 1
ATOM 732 N N . HIS A 1 86 ? -3.445 -8.413 -11.198 1.00 53.31 86 HIS A N 1
ATOM 733 C CA . HIS A 1 86 ? -2.795 -9.718 -11.263 1.00 53.31 86 HIS A CA 1
ATOM 734 C C . HIS A 1 86 ? -2.384 -10.214 -9.863 1.00 53.31 86 HIS A C 1
ATOM 736 O O . HIS A 1 86 ? -1.514 -9.595 -9.239 1.00 53.31 86 HIS A O 1
ATOM 742 N N . TYR A 1 87 ? -2.970 -11.374 -9.510 1.00 43.47 87 TYR A N 1
ATOM 743 C CA . TYR A 1 87 ? -2.768 -12.302 -8.374 1.00 43.47 87 TYR A CA 1
ATOM 744 C C . TYR A 1 87 ? -3.642 -12.106 -7.118 1.00 43.47 87 TYR A C 1
ATOM 746 O O . TYR A 1 87 ? -3.553 -11.067 -6.428 1.00 43.47 87 TYR A O 1
#

InterPro domains:
  IPR008893 WGR domain [PF05406] (12-85)
  IPR008893 WGR domain [PS51977] (1-87)
  IPR008893 WGR domain [SM00773] (11-87)
  IPR036930 WGR domain superfamily [SSF142921] (12-85)
  IPR049809 YehF/YfeS-like, WGR domain [cd07996] (12-84)

Solvent-accessible surface area (backbone atoms only — not comparable to full-atom values): 5026 Å² total; per-residue (Å²): 128,85,82,78,71,82,46,91,55,80,47,71,52,38,30,38,33,77,40,76,96,72,78,38,49,35,37,39,38,42,34,38,44,85,48,98,88,35,30,30,38,40,37,36,38,37,47,68,96,54,86,60,49,73,52,79,46,80,26,94,43,64,68,60,42,27,52,50,50,31,50,51,50,53,55,40,42,74,73,60,32,42,79,48,90,82,132

Mean predicted aligned error: 3.85 Å

Secondary structure (DSSP, 8-state):
-------SSS-EEEEEEEEGGGTEEEEEEEEEEE-SSSEEEEEEEEET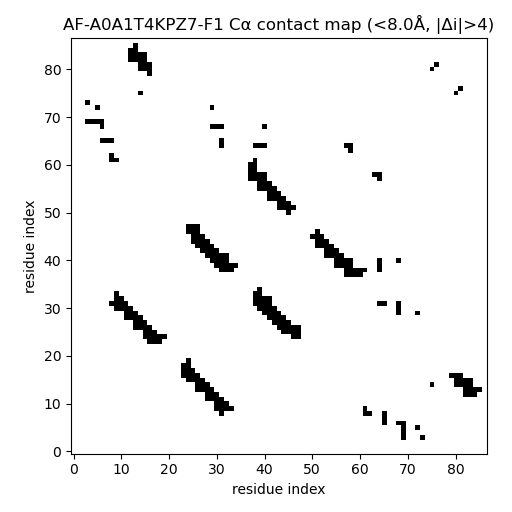TSPPEEEEEEESSHHHHHHHHHHHHHHHHHTT-EEE---

Nearest PDB structures (foldseek):
  6x0m-assembly1_p  TM=8.229E-01  e=1.961E-01  Homo sapiens
  7aeo-assembly1_A-2  TM=8.033E-01  e=1.961E-01  Homo sapiens
  8cyk-assembly1_B  TM=7.282E-01  e=9.951E-01  synthetic construct
  8fmw-assembly1_W  TM=5.516E-01  e=7.366E-01  Borreliella burgdorferi B31
  2gfg-assembly3_C  TM=4.111E-01  e=5.362E+00  Halalkalibacterium halodurans

Radius of gyration: 13.48 Å; Cα contacts (8 Å, |Δi|>4): 156; chains: 1; bounding box: 29×29×40 Å

Foldseek 3Di:
DPLPQPDPFFDKWKWWDDDVVVVDTKIKIWGFDDDPQFIKTKIWIDGPPDDIDIDIDTHRDRVVSSVVSSVVVVVVVVVVIDIDPDD

Sequence (87 aa):
MQIITRFTGFSRCQLVLINPSMNRRRIYFLEICQGLFHVVLFRAWGRIGYRVRCKEEWYPKIEDAVKEANRLYREKTRKGYQETNHY

pLDDT: mean 92.78, std 11.7, range [43.47, 98.25]